Protein AF-A0A4V2B9J1-F1 (afdb_monomer)

Mean predicted aligned error: 15.21 Å

Sequence (135 aa):
MPDNYFEIKTKDDKYARKGIWIVVLLLIALIVVTVRFARSASSPISIFIGLPSSSEAYDVSKKFITPDIKGVNIKFADAYQFGKRTDSVYIIRSFIQNVYDNRPGKLYFKVVLKYKGGQPTQKDNWEVLDVRFNN

Foldseek 3Di:
DPPVPVVVVVVVVVVVVVVVVVVVVVVVVVVVVVVVVVVVPPDPPPVDPDQDDLVLVVLLVCVVCVVVDPAPAKDWDPDWDWDDDPQQKIKIWTWIDGPPPPDRDTWIKIWIKHAQDDDSNDNVRIDTPDIDIDD

Secondary structure (DSSP, 8-state):
---SHHHHHHHHHHHHHHHHHHHHHHHHHHHHHHHHHHHH-SS---S---SPPHHHHHHHHHHHHGGGS--SSEEE-S--EEEEETTTEEEEEEEEEESS--S--EEEEEEEEEE-SS-TT-GGGEEEEEEEEE-

Solvent-accessible surface area (backbone atoms only — not comparable to full-atom values): 8079 Å² total; per-residue (Å²): 141,86,78,67,71,66,58,54,62,61,49,51,59,53,55,52,55,52,52,54,53,51,53,53,51,52,53,51,51,51,49,52,50,53,51,51,50,55,68,71,41,85,51,82,83,59,88,73,68,67,83,71,50,73,64,43,53,50,58,43,48,49,72,64,48,56,82,75,49,96,60,99,51,71,43,73,56,93,65,67,50,79,46,75,53,87,83,55,28,39,38,42,36,41,39,33,35,51,75,80,52,98,54,95,56,59,43,31,38,38,40,32,36,34,57,75,60,73,60,62,83,45,66,84,32,45,43,82,78,46,78,48,78,48,123

Radius of gyration: 30.26 Å; Cα contacts (8 Å, |Δi|>4): 151; chains: 1; bounding box: 62×28×93 Å

pLDDT: mean 78.48, std 14.79, range [50.31, 94.6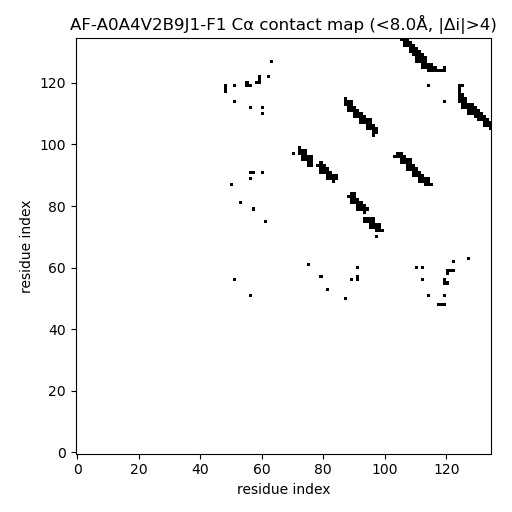9]

Structure (mmCIF, N/CA/C/O backbone):
data_AF-A0A4V2B9J1-F1
#
_entry.id   AF-A0A4V2B9J1-F1
#
loop_
_atom_site.group_PDB
_atom_site.id
_atom_site.type_symbol
_atom_site.label_atom_id
_atom_site.label_alt_id
_atom_site.label_comp_id
_atom_site.label_asym_id
_atom_site.label_entity_id
_atom_site.label_seq_id
_atom_site.pdbx_PDB_ins_code
_atom_site.Cartn_x
_atom_site.Cartn_y
_atom_site.Cartn_z
_atom_site.occupancy
_atom_site.B_iso_or_equiv
_atom_site.auth_seq_id
_atom_site.auth_comp_id
_atom_site.auth_asym_id
_atom_site.auth_atom_id
_atom_site.pdbx_PDB_model_num
ATOM 1 N N . MET A 1 1 ? 41.275 1.101 -73.487 1.00 52.69 1 MET A N 1
ATOM 2 C CA . MET A 1 1 ? 40.040 1.027 -72.679 1.00 52.69 1 MET A CA 1
ATOM 3 C C . MET A 1 1 ? 40.262 1.745 -71.352 1.00 52.69 1 MET A C 1
ATOM 5 O O . MET A 1 1 ? 40.976 1.193 -70.521 1.00 52.69 1 MET A O 1
ATOM 9 N N . PRO A 1 2 ? 39.722 2.964 -71.169 1.00 51.53 2 PRO A N 1
ATOM 10 C CA . PRO A 1 2 ? 39.513 3.489 -69.821 1.00 51.53 2 PRO A CA 1
ATOM 11 C C . PRO A 1 2 ? 38.238 4.359 -69.702 1.00 51.53 2 PRO A C 1
ATOM 13 O O . PRO A 1 2 ? 38.346 5.552 -69.460 1.00 51.53 2 PRO A O 1
ATOM 16 N N . ASP A 1 3 ? 37.037 3.781 -69.819 1.00 55.50 3 ASP A N 1
ATOM 17 C CA . ASP A 1 3 ? 35.780 4.541 -69.616 1.00 55.50 3 ASP A CA 1
ATOM 18 C C . ASP A 1 3 ? 35.070 4.211 -68.288 1.00 55.50 3 ASP A C 1
ATOM 20 O O . ASP A 1 3 ? 34.177 4.927 -67.845 1.00 55.50 3 ASP A O 1
ATOM 24 N N . ASN A 1 4 ? 35.522 3.177 -67.569 1.00 57.75 4 ASN A N 1
ATOM 25 C CA . ASN A 1 4 ? 34.849 2.699 -66.352 1.00 57.75 4 ASN A CA 1
ATOM 26 C C . ASN A 1 4 ? 35.320 3.365 -65.046 1.00 57.75 4 ASN A C 1
ATOM 28 O O . ASN A 1 4 ? 34.758 3.097 -63.987 1.00 57.75 4 ASN A O 1
ATOM 32 N N . TYR A 1 5 ? 36.340 4.229 -65.073 1.00 53.91 5 TYR A N 1
ATOM 33 C CA . TYR A 1 5 ? 36.918 4.778 -63.835 1.00 53.91 5 TYR A CA 1
ATOM 34 C C . TYR A 1 5 ? 36.096 5.937 -63.238 1.00 53.91 5 TYR A C 1
ATOM 36 O O . TYR A 1 5 ? 36.059 6.120 -62.020 1.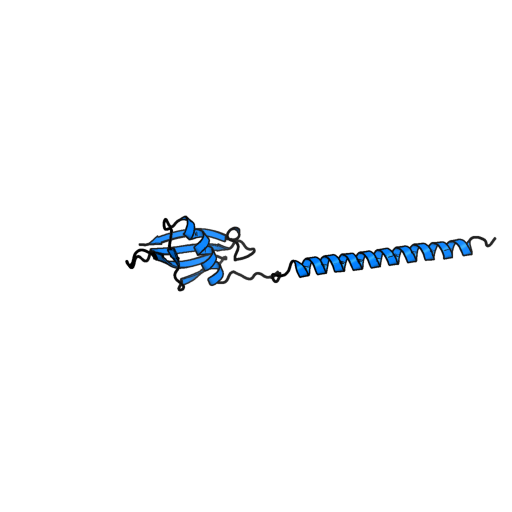00 53.91 5 TYR A O 1
ATOM 44 N N . PHE A 1 6 ? 35.387 6.701 -64.075 1.00 53.62 6 PHE A N 1
ATOM 45 C CA . PHE A 1 6 ? 34.575 7.844 -63.633 1.00 53.62 6 PHE A CA 1
ATOM 46 C C . PHE A 1 6 ? 33.168 7.444 -63.154 1.00 53.62 6 PHE A C 1
ATOM 48 O O . PHE A 1 6 ? 32.591 8.110 -62.290 1.00 53.62 6 PHE A O 1
ATOM 55 N N . GLU A 1 7 ? 32.627 6.327 -63.648 1.00 55.47 7 GLU A N 1
ATOM 56 C CA . GLU A 1 7 ? 31.324 5.817 -63.204 1.00 55.47 7 GLU A CA 1
ATOM 57 C C . GLU A 1 7 ? 31.354 5.212 -61.796 1.00 55.47 7 GLU A C 1
ATOM 59 O O . GLU A 1 7 ? 30.372 5.315 -61.061 1.00 55.47 7 GLU A O 1
ATOM 64 N N . ILE A 1 8 ? 32.462 4.581 -61.402 1.00 55.00 8 ILE A N 1
ATOM 65 C CA . ILE A 1 8 ? 32.566 3.921 -60.093 1.00 55.00 8 ILE A CA 1
ATOM 66 C C . ILE A 1 8 ? 32.627 4.976 -58.978 1.00 55.00 8 ILE A C 1
ATOM 68 O O . ILE A 1 8 ? 31.832 4.930 -58.040 1.00 55.00 8 ILE A O 1
ATOM 72 N N . LYS A 1 9 ? 33.456 6.018 -59.144 1.00 54.59 9 LYS A N 1
ATOM 73 C CA . LYS A 1 9 ? 33.567 7.124 -58.174 1.00 54.59 9 LYS A CA 1
ATOM 74 C C . LYS A 1 9 ? 32.252 7.873 -57.938 1.00 54.59 9 LYS A C 1
ATOM 76 O O . LYS A 1 9 ? 31.959 8.280 -56.820 1.00 54.59 9 LYS A O 1
ATOM 81 N N . THR A 1 10 ? 31.448 8.067 -58.982 1.00 54.75 10 THR A N 1
ATOM 82 C CA . THR A 1 10 ? 30.178 8.805 -58.872 1.00 54.75 10 THR A CA 1
ATOM 83 C C . THR A 1 10 ? 29.049 7.976 -58.256 1.00 54.75 10 THR A C 1
ATOM 85 O O . THR A 1 10 ? 28.104 8.546 -57.699 1.00 54.75 10 THR A O 1
ATOM 88 N N . LYS A 1 11 ? 29.130 6.640 -58.324 1.00 52.78 11 LYS A N 1
ATOM 89 C CA . LYS A 1 11 ? 28.200 5.733 -57.638 1.00 52.78 11 LYS A CA 1
ATOM 90 C C . LYS A 1 11 ? 28.482 5.704 -56.131 1.00 52.78 11 LYS A C 1
ATOM 92 O O . LYS A 1 11 ? 27.535 5.870 -55.361 1.00 52.78 11 LYS A O 1
ATOM 97 N N . ASP A 1 12 ? 29.744 5.632 -55.713 1.00 55.62 12 ASP A N 1
ATOM 98 C CA . ASP A 1 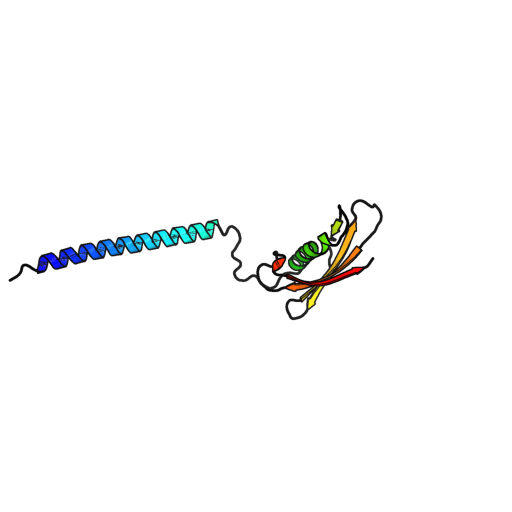12 ? 30.133 5.601 -54.291 1.00 55.62 12 ASP A CA 1
ATOM 99 C C . ASP A 1 12 ? 29.666 6.844 -53.510 1.00 55.62 12 ASP A C 1
ATOM 101 O O . ASP A 1 12 ? 29.073 6.729 -52.434 1.00 55.62 12 ASP A O 1
ATOM 105 N N . ASP A 1 13 ? 29.790 8.033 -54.103 1.00 58.00 13 ASP A N 1
ATOM 106 C CA . ASP A 1 13 ? 29.339 9.298 -53.504 1.00 58.00 13 ASP A CA 1
ATOM 107 C C . ASP A 1 13 ? 27.821 9.375 -53.263 1.00 58.00 13 ASP A C 1
ATOM 109 O O . ASP A 1 13 ? 27.354 10.087 -52.363 1.00 58.00 13 ASP A O 1
ATOM 113 N N . LYS A 1 14 ? 27.023 8.673 -54.079 1.00 57.78 14 LYS A N 1
ATOM 114 C CA . LYS A 1 14 ? 25.557 8.632 -53.949 1.00 57.78 14 LYS A CA 1
ATOM 115 C C . LYS A 1 14 ? 25.121 7.671 -52.847 1.00 57.78 14 LYS A C 1
ATOM 117 O O . LYS A 1 14 ? 24.179 7.988 -52.117 1.00 57.78 14 LYS A O 1
ATOM 122 N N . TYR A 1 15 ? 25.789 6.528 -52.704 1.00 61.44 15 TYR A N 1
ATOM 123 C CA . TYR A 1 15 ? 25.505 5.581 -51.622 1.00 61.44 15 TYR A CA 1
ATOM 124 C C . TYR A 1 15 ? 25.974 6.117 -50.265 1.00 61.44 15 TYR A C 1
ATOM 126 O O . TYR A 1 15 ? 25.215 6.045 -49.298 1.00 61.44 15 TYR A O 1
ATOM 134 N N . ALA A 1 16 ? 27.141 6.768 -50.209 1.00 66.25 16 ALA A N 1
ATOM 135 C CA . ALA A 1 16 ? 27.637 7.420 -48.997 1.00 66.25 16 ALA A CA 1
ATOM 136 C C . ALA A 1 16 ? 26.679 8.516 -48.493 1.00 66.25 16 ALA A C 1
ATOM 138 O O . ALA A 1 16 ? 26.315 8.538 -47.316 1.00 66.25 16 ALA A O 1
ATOM 139 N N . ARG A 1 17 ? 26.170 9.375 -49.390 1.00 69.00 17 ARG A N 1
ATOM 140 C CA . ARG A 1 17 ? 25.184 10.415 -49.035 1.00 69.00 17 ARG A CA 1
ATOM 141 C C . ARG A 1 17 ? 23.850 9.853 -48.540 1.00 69.00 17 ARG A C 1
ATOM 143 O O . ARG A 1 17 ? 23.258 10.426 -47.627 1.00 69.00 17 ARG A O 1
ATOM 150 N N . LYS A 1 18 ? 23.383 8.732 -49.101 1.00 72.69 18 LYS A N 1
ATOM 151 C CA . LYS A 1 18 ? 22.172 8.046 -48.616 1.00 72.69 18 LYS A CA 1
ATOM 152 C C . LYS A 1 18 ? 22.377 7.428 -47.230 1.00 72.69 18 LYS A C 1
ATOM 154 O O . LYS A 1 18 ? 21.481 7.527 -46.397 1.00 72.69 18 LYS A O 1
ATOM 159 N N . GLY A 1 19 ? 23.551 6.854 -46.964 1.00 78.06 19 GLY A N 1
ATOM 160 C CA . GLY A 1 19 ? 23.903 6.314 -45.648 1.00 78.06 19 GLY A CA 1
ATOM 161 C C . GLY A 1 19 ? 23.887 7.381 -44.551 1.00 78.06 19 GLY A C 1
ATOM 162 O O . GLY A 1 19 ? 23.277 7.175 -43.505 1.00 78.06 19 GLY A O 1
ATOM 163 N N . ILE A 1 20 ? 24.460 8.558 -44.825 1.00 85.69 20 ILE A N 1
ATOM 164 C CA . ILE A 1 20 ? 24.453 9.697 -43.890 1.00 85.69 20 ILE A CA 1
ATOM 165 C C . ILE A 1 20 ? 23.016 10.110 -43.539 1.00 85.69 20 ILE A C 1
ATOM 167 O O . ILE A 1 20 ? 22.700 10.309 -42.368 1.00 85.69 20 ILE A O 1
ATOM 171 N N . TRP A 1 21 ? 22.123 10.172 -44.530 1.00 86.25 21 TRP A N 1
ATOM 172 C CA . TRP A 1 21 ? 20.715 10.515 -44.306 1.00 86.25 21 TRP A CA 1
ATOM 173 C C . TRP A 1 21 ? 19.978 9.509 -43.414 1.00 86.25 21 TRP A C 1
ATOM 175 O O . TRP A 1 21 ? 19.183 9.908 -42.565 1.00 86.25 21 TRP A O 1
ATOM 185 N N . ILE A 1 22 ? 20.265 8.214 -43.566 1.00 88.81 22 ILE A N 1
ATOM 186 C CA . ILE A 1 22 ? 19.679 7.157 -42.730 1.00 88.81 22 ILE A CA 1
ATOM 187 C C . ILE A 1 22 ? 20.164 7.280 -41.282 1.00 88.81 22 ILE A C 1
ATOM 189 O O . ILE A 1 22 ? 19.357 7.186 -40.357 1.00 88.81 22 ILE A O 1
ATOM 193 N N . VAL A 1 23 ? 21.458 7.539 -41.075 1.00 89.50 23 VAL A N 1
ATOM 194 C CA . VAL A 1 23 ? 22.036 7.715 -39.732 1.00 89.50 23 VAL A CA 1
ATOM 195 C C . VAL A 1 23 ? 21.421 8.924 -39.028 1.00 89.50 23 VAL A C 1
ATOM 197 O O . VAL A 1 23 ? 21.024 8.817 -37.869 1.00 89.50 23 VAL A O 1
ATOM 200 N N . VAL A 1 24 ? 21.274 10.050 -39.731 1.00 93.56 24 VAL A N 1
ATOM 201 C CA . VAL A 1 24 ? 20.632 11.259 -39.188 1.00 93.56 24 VAL A CA 1
ATOM 202 C C . VAL A 1 24 ? 19.180 10.985 -38.797 1.00 93.56 24 VAL A C 1
ATOM 204 O O . VAL A 1 24 ? 18.755 11.371 -37.709 1.00 93.56 24 VAL A O 1
ATOM 207 N N . LEU A 1 25 ? 18.425 10.273 -39.636 1.00 93.69 25 LEU A N 1
ATOM 208 C CA . LEU A 1 25 ? 17.032 9.925 -39.352 1.00 93.69 25 LEU A CA 1
ATOM 209 C C . LEU A 1 25 ? 16.909 9.039 -38.104 1.00 93.69 25 LEU A C 1
ATOM 211 O O . LEU A 1 25 ? 16.033 9.266 -37.271 1.00 93.69 25 LEU A O 1
ATOM 215 N N . LEU A 1 26 ? 17.817 8.077 -37.936 1.00 94.50 26 LEU A N 1
ATOM 216 C CA . LEU A 1 26 ? 17.856 7.193 -36.769 1.00 94.50 26 LEU A CA 1
ATOM 217 C C . LEU A 1 26 ? 18.173 7.977 -35.485 1.00 94.50 26 LEU A C 1
ATOM 219 O O . LEU A 1 26 ? 17.530 7.772 -34.455 1.00 94.50 26 LEU A O 1
ATOM 223 N N . LEU A 1 27 ? 19.094 8.938 -35.565 1.00 94.56 27 LEU A N 1
ATOM 224 C CA . LEU A 1 27 ? 19.444 9.836 -34.462 1.00 94.56 27 LEU A CA 1
ATOM 225 C C . LEU A 1 27 ? 18.247 10.700 -34.040 1.00 94.56 27 LEU A C 1
ATOM 227 O O . LEU A 1 27 ? 17.938 10.799 -32.853 1.00 94.56 27 LEU A O 1
ATOM 231 N N . ILE A 1 28 ? 17.515 11.257 -35.009 1.00 94.69 28 ILE A N 1
ATOM 232 C CA . ILE A 1 28 ? 16.285 12.020 -34.758 1.00 94.69 28 ILE A CA 1
ATOM 233 C C . ILE A 1 28 ? 15.214 11.127 -34.124 1.00 94.69 28 ILE A C 1
ATOM 235 O O . ILE A 1 28 ? 14.595 11.528 -33.140 1.00 94.69 28 ILE A O 1
ATOM 239 N N . ALA A 1 29 ? 15.013 9.908 -34.631 1.00 93.38 29 ALA A N 1
ATOM 240 C CA . ALA A 1 29 ? 14.049 8.968 -34.066 1.00 93.38 29 ALA A CA 1
ATOM 241 C C . ALA A 1 29 ? 14.376 8.634 -32.601 1.00 93.38 29 ALA A C 1
ATOM 243 O O . ALA A 1 29 ? 13.484 8.635 -31.752 1.00 93.38 29 ALA A O 1
ATOM 244 N N . LEU A 1 30 ? 15.655 8.432 -32.278 1.00 92.19 30 LEU A N 1
ATOM 245 C CA . LEU A 1 30 ? 16.111 8.167 -30.914 1.00 92.19 30 LEU A CA 1
ATOM 246 C C . LEU A 1 30 ? 15.880 9.376 -29.990 1.00 92.19 30 LEU A C 1
ATOM 248 O O . LEU A 1 30 ? 15.414 9.206 -28.861 1.00 92.19 30 LEU A O 1
ATOM 252 N N . ILE A 1 31 ? 16.105 10.600 -30.477 1.00 91.81 31 ILE A N 1
ATOM 253 C CA . ILE A 1 31 ? 15.780 11.834 -29.741 1.00 91.81 31 ILE A CA 1
ATOM 254 C C . ILE A 1 31 ? 14.269 11.935 -29.495 1.00 91.81 31 ILE A C 1
ATOM 256 O O . ILE A 1 31 ? 13.841 12.216 -28.379 1.00 91.81 31 ILE A O 1
ATOM 260 N N . VAL A 1 32 ? 13.433 11.661 -30.498 1.00 90.50 32 VAL A N 1
ATOM 261 C CA . VAL A 1 32 ? 11.968 11.708 -30.348 1.00 90.50 32 VAL A CA 1
ATOM 262 C C . VAL A 1 32 ? 11.486 10.684 -29.321 1.00 90.50 32 VAL A C 1
ATOM 264 O O . VAL A 1 32 ? 10.671 11.022 -28.462 1.00 90.50 32 VAL A O 1
ATOM 267 N N . VAL A 1 33 ? 12.011 9.457 -29.366 1.00 87.44 33 VAL A N 1
ATOM 268 C CA . VAL A 1 33 ? 11.689 8.405 -28.395 1.00 87.44 33 VAL A CA 1
ATOM 269 C C . VAL A 1 33 ? 12.117 8.837 -26.996 1.00 87.44 33 VAL A C 1
ATOM 271 O O . VAL A 1 33 ? 11.286 8.872 -26.094 1.00 87.44 33 VAL A O 1
ATOM 274 N N . THR A 1 34 ? 13.370 9.250 -26.805 1.00 84.62 34 THR A N 1
ATOM 275 C CA . THR A 1 34 ? 13.872 9.667 -25.484 1.00 84.62 34 THR A CA 1
ATOM 276 C C . THR A 1 34 ? 13.117 10.873 -24.924 1.00 84.62 34 THR A C 1
ATOM 278 O O . THR A 1 34 ? 12.738 10.850 -23.757 1.00 84.62 34 THR A O 1
ATOM 281 N N . VAL A 1 35 ? 12.792 11.881 -25.739 1.00 85.00 35 VAL A N 1
ATOM 282 C CA . VAL A 1 35 ? 11.974 13.035 -25.324 1.00 85.00 35 VAL A CA 1
ATOM 283 C C . VAL A 1 35 ? 10.543 12.619 -24.984 1.00 85.00 35 VAL A C 1
ATOM 285 O O . VAL A 1 35 ? 9.986 13.102 -23.996 1.00 85.00 35 VAL A O 1
ATOM 288 N N . ARG A 1 36 ? 9.922 11.725 -25.764 1.00 79.88 36 ARG A N 1
ATOM 289 C CA . ARG A 1 36 ? 8.574 11.215 -25.473 1.00 79.88 36 ARG A CA 1
ATOM 290 C C . ARG A 1 36 ? 8.558 10.430 -24.166 1.00 79.88 36 ARG A C 1
ATOM 292 O O . ARG A 1 36 ? 7.692 10.687 -23.337 1.00 79.88 36 ARG A O 1
ATOM 299 N N . PHE A 1 37 ? 9.530 9.545 -23.962 1.00 71.62 37 PHE A N 1
ATOM 300 C CA . PHE A 1 37 ? 9.691 8.802 -22.716 1.00 71.62 37 PHE A CA 1
ATOM 301 C C . PHE A 1 37 ? 9.972 9.733 -21.534 1.00 71.62 37 PHE A C 1
ATOM 303 O O . PHE A 1 37 ? 9.317 9.593 -20.511 1.00 71.62 37 PHE A O 1
ATOM 310 N N . ALA A 1 38 ? 10.846 10.732 -21.677 1.00 73.75 38 ALA A N 1
ATOM 311 C CA . ALA A 1 38 ? 11.142 11.699 -20.618 1.00 73.75 38 ALA A CA 1
ATOM 312 C C . ALA A 1 38 ? 9.918 12.548 -20.232 1.00 73.75 38 ALA A C 1
ATOM 314 O O . ALA A 1 38 ? 9.660 12.756 -19.051 1.00 73.75 38 ALA A O 1
ATOM 315 N N . ARG A 1 39 ? 9.121 13.001 -21.211 1.00 69.75 39 ARG A N 1
ATOM 316 C CA . ARG A 1 39 ? 7.875 13.748 -20.954 1.00 69.75 39 ARG A CA 1
ATOM 317 C C . ARG A 1 39 ? 6.773 12.874 -20.355 1.00 69.75 39 ARG A C 1
ATOM 319 O O . ARG A 1 39 ? 5.979 13.369 -19.564 1.00 69.75 39 ARG A O 1
ATOM 326 N N . SER A 1 40 ? 6.716 11.595 -20.721 1.00 60.78 40 SER A N 1
ATOM 327 C CA . SER A 1 40 ? 5.811 10.615 -20.106 1.00 60.78 40 SER A CA 1
ATOM 328 C C . SER A 1 40 ? 6.306 10.108 -18.743 1.00 60.78 40 SER A C 1
ATOM 330 O O . SER A 1 40 ? 5.513 9.568 -17.980 1.00 60.78 40 SER A O 1
ATOM 332 N N . ALA A 1 41 ? 7.582 10.318 -18.409 1.00 52.03 41 ALA A N 1
ATOM 333 C CA . ALA A 1 41 ? 8.211 9.947 -17.144 1.00 52.03 41 ALA A CA 1
ATOM 334 C C . ALA A 1 41 ? 8.155 11.072 -16.092 1.00 52.03 41 ALA A C 1
ATOM 336 O O . ALA A 1 41 ? 9.070 11.223 -15.286 1.00 52.03 41 ALA A O 1
ATOM 337 N N . SER A 1 42 ? 7.050 11.826 -16.017 1.00 50.31 42 SER A N 1
ATOM 338 C CA . SER A 1 42 ? 6.748 12.664 -14.841 1.00 50.31 42 SER A CA 1
ATOM 339 C C . SER A 1 42 ? 6.489 11.837 -13.568 1.00 50.31 42 SER A C 1
ATOM 341 O O . SER A 1 42 ? 6.150 12.378 -12.520 1.00 50.31 42 SER A O 1
ATOM 343 N N . SER A 1 43 ? 6.640 10.516 -13.639 1.00 54.47 43 SER A N 1
ATOM 344 C CA . SER A 1 43 ? 6.858 9.639 -12.498 1.00 54.47 43 SER A CA 1
ATOM 345 C C . SER A 1 43 ? 8.203 8.943 -12.700 1.00 54.47 43 SER A C 1
ATOM 347 O O . SER A 1 43 ? 8.432 8.415 -13.793 1.00 54.47 43 SER A O 1
ATOM 349 N N . PRO A 1 44 ? 9.098 8.941 -11.696 1.00 50.75 44 PRO A N 1
ATOM 350 C CA . PRO A 1 44 ? 10.354 8.219 -11.803 1.00 50.75 44 PRO A CA 1
ATOM 351 C C . PRO A 1 44 ? 10.022 6.771 -12.148 1.00 50.75 44 PRO A C 1
ATOM 353 O O . PRO A 1 44 ? 9.239 6.127 -11.449 1.00 50.75 44 PRO A O 1
ATOM 356 N N . ILE A 1 45 ? 10.580 6.275 -13.251 1.00 51.81 45 ILE A N 1
ATOM 357 C CA . ILE A 1 45 ? 10.531 4.856 -13.586 1.00 51.81 45 ILE A CA 1
ATOM 358 C C . ILE A 1 45 ? 11.411 4.173 -12.537 1.00 51.81 45 ILE A C 1
ATOM 360 O O . ILE A 1 45 ? 12.613 3.997 -12.717 1.00 51.81 45 ILE A O 1
ATOM 364 N N . SER A 1 46 ? 10.825 3.865 -11.384 1.00 52.47 46 SER A N 1
ATOM 365 C CA . SER A 1 46 ? 11.421 3.051 -10.338 1.00 52.47 46 SER A CA 1
ATOM 366 C C . SER A 1 46 ? 11.461 1.615 -10.847 1.00 52.47 46 SER A C 1
ATOM 368 O O . SER A 1 46 ? 10.636 0.781 -10.508 1.00 52.47 46 SER A O 1
ATOM 370 N N . ILE A 1 47 ? 12.433 1.318 -11.710 1.00 52.41 47 ILE A N 1
ATOM 371 C CA . ILE A 1 47 ? 12.676 -0.028 -12.260 1.00 52.41 47 ILE A CA 1
ATOM 372 C C . ILE A 1 47 ? 13.038 -1.038 -11.151 1.00 52.41 47 ILE A C 1
ATOM 374 O O . ILE A 1 47 ? 12.969 -2.244 -11.354 1.00 52.41 47 ILE A O 1
ATOM 378 N N . PHE A 1 48 ? 13.363 -0.535 -9.958 1.00 51.47 48 PHE A N 1
ATOM 379 C CA . PHE A 1 48 ? 13.441 -1.281 -8.710 1.00 51.47 48 PHE A CA 1
ATOM 380 C C . PHE A 1 48 ? 12.373 -0.766 -7.750 1.00 51.47 48 PHE A C 1
ATOM 382 O O . PHE A 1 48 ? 12.650 0.047 -6.867 1.00 51.47 48 PHE A O 1
ATOM 389 N N . ILE A 1 49 ? 11.133 -1.225 -7.919 1.00 60.94 49 ILE A N 1
ATOM 390 C CA . ILE A 1 49 ? 10.158 -1.081 -6.844 1.00 60.94 49 ILE A CA 1
ATOM 391 C C . ILE A 1 49 ? 10.508 -2.154 -5.817 1.00 60.94 49 ILE A C 1
ATOM 393 O O . ILE A 1 49 ? 10.246 -3.337 -6.024 1.00 60.94 49 ILE A O 1
ATOM 397 N N . GLY A 1 50 ? 11.222 -1.751 -4.765 1.00 69.12 50 GLY A N 1
ATOM 398 C CA . GLY A 1 50 ? 11.533 -2.626 -3.640 1.00 69.12 50 GLY A CA 1
ATOM 399 C C . GLY A 1 50 ? 10.265 -3.189 -2.988 1.00 69.12 50 GLY A C 1
ATOM 400 O O . GLY A 1 50 ? 9.140 -2.857 -3.363 1.00 69.12 50 GLY A O 1
ATOM 401 N N . LEU A 1 51 ? 10.440 -4.054 -1.987 1.00 81.62 51 LEU A N 1
ATOM 402 C CA . LEU A 1 51 ? 9.298 -4.576 -1.235 1.00 81.62 51 LEU A CA 1
ATOM 403 C C . LEU A 1 51 ? 8.455 -3.417 -0.668 1.00 81.62 51 LEU A C 1
ATOM 405 O O . LEU A 1 51 ? 9.043 -2.473 -0.134 1.00 81.62 51 LEU A O 1
ATOM 409 N N . PRO A 1 52 ? 7.112 -3.508 -0.724 1.00 86.31 52 PRO A N 1
ATOM 410 C CA . PRO A 1 52 ? 6.228 -2.490 -0.179 1.00 86.31 52 PRO A CA 1
ATOM 411 C C . PRO A 1 52 ? 6.581 -2.104 1.255 1.00 86.31 52 PRO A C 1
ATOM 413 O O . PRO A 1 52 ? 6.834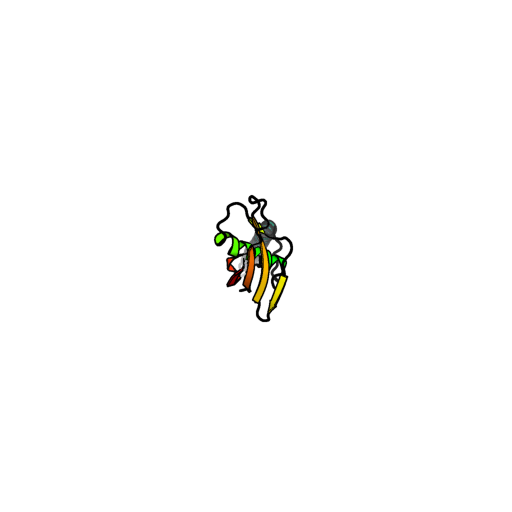 -2.972 2.107 1.00 86.31 52 PRO A O 1
ATOM 416 N N . SER A 1 53 ? 6.539 -0.802 1.512 1.00 88.19 53 SER A N 1
ATOM 417 C CA . SER A 1 53 ? 6.602 -0.210 2.843 1.00 88.19 53 SER A CA 1
ATOM 418 C C . SER A 1 53 ? 5.331 -0.497 3.649 1.00 88.19 53 SER A C 1
ATOM 420 O O . SER A 1 53 ? 4.291 -0.906 3.121 1.00 88.19 53 SER A O 1
ATOM 422 N N . SER A 1 54 ? 5.401 -0.281 4.964 1.00 87.94 54 SER A N 1
ATOM 423 C CA . SER A 1 54 ? 4.257 -0.498 5.852 1.00 87.94 54 SER A CA 1
ATOM 424 C C . SER A 1 54 ? 3.092 0.448 5.557 1.00 87.94 54 SER A C 1
ATOM 426 O O . SER A 1 54 ? 1.938 0.035 5.667 1.00 87.94 54 SER A O 1
ATOM 428 N N . SER A 1 55 ? 3.383 1.687 5.148 1.00 89.44 55 SER A N 1
ATOM 429 C CA . SER A 1 55 ? 2.381 2.688 4.776 1.00 89.44 55 SER A CA 1
ATOM 430 C C . SER A 1 55 ? 1.672 2.320 3.481 1.00 89.44 55 SER A C 1
ATOM 432 O O . SER A 1 55 ? 0.450 2.381 3.430 1.00 89.44 55 SER A O 1
ATOM 434 N N . GLU A 1 56 ? 2.403 1.854 2.466 1.00 90.50 56 GLU A N 1
ATOM 435 C CA . GLU A 1 56 ? 1.802 1.399 1.207 1.00 90.50 56 GLU A CA 1
ATOM 436 C C . GLU A 1 56 ? 0.878 0.201 1.429 1.00 90.50 56 GLU A C 1
ATOM 438 O O . GLU A 1 56 ? -0.252 0.188 0.939 1.00 90.50 56 GLU A O 1
ATOM 443 N N . ALA A 1 57 ? 1.319 -0.777 2.226 1.00 90.38 57 ALA A N 1
ATOM 444 C CA . ALA A 1 57 ? 0.480 -1.906 2.607 1.00 90.38 57 ALA A CA 1
ATOM 445 C C . ALA A 1 57 ? -0.774 -1.432 3.369 1.00 90.38 57 ALA A C 1
ATOM 447 O O . ALA A 1 57 ? -1.881 -1.915 3.110 1.00 90.38 57 ALA A O 1
ATOM 448 N N . TYR A 1 58 ? -0.623 -0.461 4.279 1.00 92.19 58 TYR A N 1
ATOM 449 C CA . TYR A 1 58 ? -1.740 0.115 5.022 1.00 92.19 58 TYR A CA 1
ATOM 450 C C . TYR A 1 58 ? -2.742 0.821 4.106 1.00 92.19 58 TYR A C 1
ATOM 452 O O . TYR A 1 58 ? -3.941 0.549 4.182 1.00 92.19 58 TYR A O 1
ATOM 460 N N . ASP A 1 59 ? -2.279 1.661 3.190 1.00 92.19 59 ASP A N 1
ATOM 461 C CA . ASP A 1 59 ? -3.146 2.393 2.269 1.00 92.19 59 ASP A CA 1
ATOM 462 C C . ASP A 1 59 ? -3.887 1.467 1.309 1.00 92.19 59 ASP A C 1
ATOM 464 O O . ASP A 1 59 ? -5.069 1.678 1.027 1.00 92.19 59 ASP A O 1
ATOM 468 N N . VAL A 1 60 ? -3.240 0.394 0.855 1.00 92.12 60 VAL A N 1
ATOM 469 C CA . VAL A 1 60 ? -3.911 -0.641 0.066 1.00 92.12 60 VAL A CA 1
ATOM 470 C C . VAL A 1 60 ? -4.942 -1.392 0.901 1.00 92.12 60 VAL A C 1
ATOM 472 O O . VAL A 1 60 ? -6.042 -1.637 0.406 1.00 92.12 60 VAL A O 1
ATOM 475 N N . SER A 1 61 ? -4.653 -1.706 2.168 1.00 90.81 61 SER A N 1
ATOM 476 C CA . SER A 1 61 ? -5.626 -2.381 3.035 1.00 90.81 61 SER A CA 1
ATOM 477 C C . SER A 1 61 ? -6.919 -1.580 3.179 1.00 90.81 61 SER A C 1
ATOM 479 O O . SER A 1 61 ? -7.995 -2.152 3.026 1.00 90.81 61 SER A O 1
ATOM 481 N N . LYS A 1 62 ? -6.845 -0.248 3.323 1.00 91.06 62 LYS A N 1
ATOM 482 C CA . LYS A 1 62 ? -8.032 0.624 3.359 1.00 91.06 62 LYS A CA 1
ATOM 483 C C . LYS A 1 62 ? -8.913 0.416 2.122 1.00 91.06 62 LYS A C 1
ATOM 485 O O . LYS A 1 62 ? -10.118 0.245 2.255 1.00 91.06 62 LYS A O 1
ATOM 490 N N . LYS A 1 63 ? -8.320 0.317 0.923 1.00 89.81 63 LYS A N 1
ATOM 491 C CA . LYS A 1 63 ? -9.045 0.084 -0.348 1.00 89.81 63 LYS A CA 1
ATOM 492 C C . LYS A 1 63 ? -9.755 -1.276 -0.424 1.00 89.81 63 LYS A C 1
ATOM 494 O O . LYS A 1 63 ? -10.647 -1.445 -1.262 1.00 89.81 63 LYS A O 1
ATOM 499 N N . PHE A 1 64 ? -9.333 -2.260 0.369 1.00 88.25 64 PHE A N 1
ATOM 500 C CA . PHE A 1 64 ? -9.997 -3.563 0.465 1.00 88.25 64 PHE A CA 1
ATOM 501 C C . PHE A 1 64 ? -11.108 -3.580 1.508 1.00 88.25 64 PHE A C 1
ATOM 503 O O . PHE A 1 64 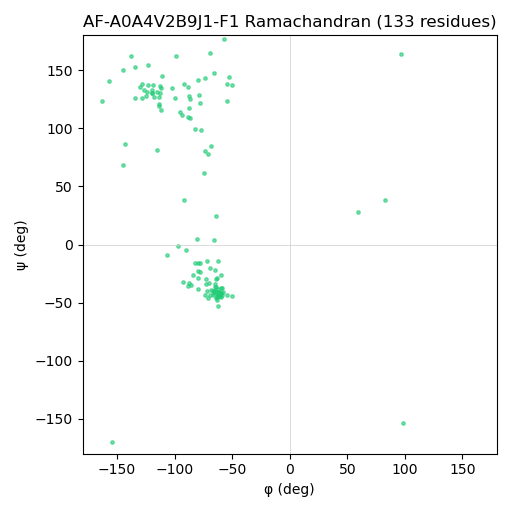? -12.104 -4.248 1.289 1.00 88.25 64 PHE A O 1
ATOM 510 N N . ILE A 1 65 ? -10.958 -2.821 2.591 1.00 86.69 65 ILE A N 1
ATOM 511 C CA . ILE A 1 65 ? -11.904 -2.816 3.710 1.00 86.69 65 ILE A CA 1
ATOM 512 C C . ILE A 1 65 ? -13.068 -1.845 3.456 1.00 86.69 65 ILE A C 1
ATOM 514 O O . ILE A 1 65 ? -14.194 -2.129 3.849 1.00 86.69 65 ILE A O 1
ATOM 518 N N . THR A 1 66 ? -12.833 -0.708 2.786 1.00 84.56 66 THR A N 1
ATOM 519 C CA . THR A 1 66 ? -13.872 0.310 2.530 1.00 84.56 66 THR A CA 1
ATOM 520 C C . THR A 1 66 ? -15.174 -0.254 1.939 1.00 84.56 66 THR A C 1
ATOM 522 O O . THR A 1 66 ? -16.229 0.140 2.430 1.00 84.56 66 THR A O 1
ATOM 525 N N . PRO A 1 67 ? -15.159 -1.168 0.944 1.00 81.19 67 PRO A N 1
ATOM 526 C CA . PRO A 1 67 ? -16.390 -1.758 0.409 1.00 81.19 67 PRO A CA 1
ATOM 527 C C . PRO A 1 67 ? -17.183 -2.600 1.422 1.00 81.19 67 PRO A C 1
ATOM 529 O O . PRO A 1 67 ? -18.405 -2.669 1.320 1.00 81.19 67 PRO A O 1
ATOM 532 N N . ASP A 1 68 ? -16.508 -3.217 2.395 1.00 76.88 68 ASP A N 1
ATOM 533 C CA . ASP A 1 68 ? -17.130 -4.123 3.372 1.00 76.88 68 ASP A CA 1
ATOM 534 C C . ASP A 1 68 ? -17.795 -3.368 4.532 1.00 76.88 68 ASP A C 1
ATOM 536 O O . ASP A 1 68 ? -18.625 -3.920 5.262 1.00 76.88 68 ASP A O 1
ATOM 540 N N . ILE A 1 69 ? -17.466 -2.087 4.711 1.00 74.12 69 ILE A N 1
ATOM 541 C CA . ILE A 1 69 ? -18.015 -1.267 5.785 1.00 74.12 69 ILE A CA 1
ATOM 542 C C . ILE A 1 69 ? -19.237 -0.517 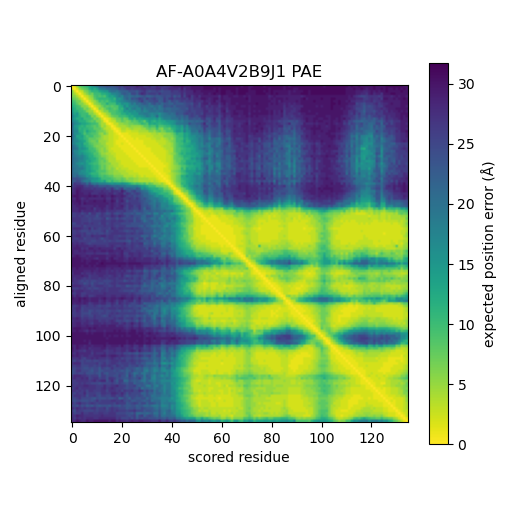5.269 1.00 74.12 69 ILE A C 1
ATOM 544 O O . ILE A 1 69 ? -19.147 0.421 4.479 1.00 74.12 69 ILE A O 1
ATOM 548 N N . LYS A 1 70 ? -20.406 -0.890 5.787 1.00 67.44 70 LYS A N 1
ATOM 549 C CA . LYS A 1 70 ? -21.664 -0.180 5.544 1.00 67.44 70 LYS A CA 1
ATOM 550 C C . LYS A 1 70 ? -21.680 1.138 6.333 1.00 67.44 70 LYS A C 1
ATOM 552 O O . LYS A 1 70 ? -22.258 1.208 7.412 1.00 67.44 70 LYS A O 1
ATOM 557 N N . GLY A 1 71 ? -21.021 2.179 5.826 1.00 62.38 71 GLY A N 1
ATOM 558 C CA . GLY A 1 71 ? -21.001 3.501 6.458 1.00 62.38 71 GLY A CA 1
ATOM 559 C C . GLY A 1 71 ? -20.542 4.604 5.507 1.00 62.38 71 GLY A C 1
ATOM 560 O O . GLY A 1 71 ? -19.446 4.541 4.965 1.00 62.38 71 GLY A O 1
ATOM 561 N N . VAL A 1 72 ? -21.372 5.636 5.328 1.00 59.75 72 VAL A N 1
ATOM 562 C CA . VAL A 1 72 ? -21.119 6.763 4.402 1.00 59.75 72 VAL A CA 1
ATOM 563 C C . VAL A 1 72 ? -20.010 7.704 4.913 1.00 59.75 72 VAL A C 1
ATOM 565 O O . VAL A 1 72 ? -19.472 8.491 4.145 1.00 59.75 72 VAL A O 1
ATOM 568 N N . ASN A 1 73 ? -19.620 7.605 6.192 1.00 70.69 73 ASN A N 1
ATOM 569 C CA . ASN A 1 73 ? -18.586 8.446 6.804 1.00 70.69 73 ASN A CA 1
ATOM 570 C C . ASN A 1 73 ? -17.721 7.673 7.810 1.00 70.69 73 ASN A C 1
ATOM 572 O O . ASN A 1 73 ? -17.980 7.658 9.016 1.00 70.69 73 ASN A O 1
ATOM 576 N N . ILE A 1 74 ? -16.679 7.029 7.289 1.00 78.69 74 ILE A N 1
ATOM 577 C CA . ILE A 1 74 ? -15.708 6.253 8.062 1.00 78.69 74 ILE A CA 1
ATOM 578 C C . ILE A 1 74 ? -14.340 6.937 8.042 1.00 78.69 74 ILE A C 1
ATOM 580 O O . ILE A 1 74 ? -13.855 7.352 6.990 1.00 78.69 74 ILE A O 1
ATOM 584 N N . LYS A 1 75 ? -13.695 7.036 9.206 1.00 85.31 75 LYS A N 1
ATOM 585 C CA . LYS A 1 75 ? -12.316 7.513 9.336 1.00 85.31 75 LYS A CA 1
ATOM 586 C C . LYS A 1 75 ? -11.429 6.369 9.811 1.00 85.31 75 LYS A C 1
ATOM 588 O O . LYS A 1 75 ? -11.631 5.822 10.895 1.00 85.31 75 LYS A O 1
ATOM 593 N N . PHE A 1 76 ? -10.439 6.015 8.997 1.00 86.62 76 PHE A N 1
ATOM 594 C CA . PHE A 1 76 ? -9.376 5.097 9.400 1.00 86.62 76 PHE A CA 1
ATOM 595 C C . PHE A 1 76 ? -8.425 5.805 10.368 1.00 86.62 76 PHE A C 1
ATOM 597 O O . PHE A 1 76 ? -8.151 6.994 10.208 1.00 86.62 76 PHE A O 1
ATOM 604 N N . ALA A 1 77 ? -7.918 5.087 11.368 1.00 85.69 77 ALA A N 1
ATOM 605 C CA . ALA A 1 77 ? -6.928 5.634 12.285 1.00 85.69 77 ALA A CA 1
ATOM 606 C C . ALA A 1 77 ? -5.593 5.940 11.586 1.00 85.69 77 ALA A C 1
ATOM 608 O O . ALA A 1 77 ? -5.164 5.215 10.688 1.00 85.69 77 ALA A O 1
ATOM 609 N N . ASP A 1 78 ? -4.898 6.976 12.051 1.00 84.50 78 ASP A N 1
ATOM 610 C CA . ASP A 1 78 ? -3.542 7.289 11.579 1.00 84.50 78 ASP A CA 1
ATOM 611 C C . ASP A 1 78 ? -2.514 6.285 12.129 1.00 84.50 78 ASP A C 1
ATOM 613 O O . ASP A 1 78 ? -1.524 5.961 11.476 1.00 84.50 78 ASP A O 1
ATOM 617 N N . ALA A 1 79 ? -2.788 5.730 13.314 1.00 86.50 79 ALA A N 1
ATOM 618 C CA . ALA A 1 79 ? -1.984 4.686 13.933 1.00 86.50 79 ALA A CA 1
ATOM 619 C C . ALA A 1 79 ? -2.437 3.282 13.495 1.00 86.50 79 ALA A C 1
ATOM 621 O O . ALA A 1 79 ? -3.626 2.947 13.505 1.00 86.50 79 ALA A O 1
ATOM 622 N N . TYR A 1 80 ? -1.471 2.429 13.165 1.00 90.25 80 TYR A N 1
ATOM 623 C CA . TYR A 1 80 ? -1.695 1.030 12.817 1.00 90.25 80 TYR A CA 1
ATOM 624 C C . TYR A 1 80 ? -0.545 0.160 13.328 1.00 90.25 80 TYR A C 1
ATOM 626 O O . TYR A 1 80 ? 0.595 0.606 13.448 1.00 90.25 80 TYR A O 1
ATOM 634 N N . GLN A 1 81 ? -0.849 -1.097 13.641 1.00 90.88 81 GLN A N 1
ATOM 635 C CA . GLN A 1 81 ? 0.164 -2.112 13.895 1.00 90.88 81 GLN A CA 1
ATOM 636 C C . GLN A 1 81 ? 0.477 -2.841 12.597 1.00 90.88 81 GLN A C 1
ATOM 638 O O . GLN A 1 81 ? -0.422 -3.212 11.837 1.00 90.88 81 GLN A O 1
ATOM 643 N N . PHE A 1 82 ? 1.763 -3.085 12.390 1.00 91.38 82 PHE A N 1
ATOM 644 C CA . PHE A 1 82 ? 2.292 -3.720 11.202 1.00 91.38 82 PHE A CA 1
ATOM 645 C C . PHE A 1 82 ? 3.109 -4.951 11.578 1.00 91.38 82 PHE A C 1
ATOM 647 O O . PHE A 1 82 ? 3.983 -4.892 12.440 1.00 91.38 82 PHE A O 1
ATOM 654 N N . GLY A 1 83 ? 2.837 -6.066 10.912 1.00 88.94 83 GLY A N 1
ATOM 655 C CA . GLY A 1 83 ? 3.652 -7.268 10.961 1.00 88.94 83 GLY A CA 1
ATOM 656 C C . GLY A 1 83 ? 3.987 -7.718 9.549 1.00 88.94 83 GLY A C 1
ATOM 657 O O . GLY A 1 83 ? 3.127 -7.720 8.675 1.00 88.94 83 GLY A O 1
ATOM 658 N N . LYS A 1 84 ? 5.226 -8.142 9.328 1.00 87.06 84 LYS A N 1
ATOM 659 C CA . LYS A 1 84 ? 5.654 -8.769 8.077 1.00 87.06 84 LYS A CA 1
ATOM 660 C C . LYS A 1 84 ? 6.051 -10.206 8.375 1.00 87.06 84 LYS A C 1
ATOM 662 O O . LYS A 1 84 ? 6.792 -10.447 9.326 1.00 87.06 84 LYS A O 1
ATOM 667 N N . ARG A 1 85 ? 5.551 -11.156 7.591 1.00 82.75 85 ARG A N 1
ATOM 668 C CA . ARG A 1 85 ? 6.071 -12.528 7.578 1.00 82.75 85 ARG A CA 1
ATOM 669 C C . ARG A 1 85 ? 7.033 -12.697 6.402 1.00 82.75 85 ARG A C 1
ATOM 671 O O . ARG A 1 85 ? 7.037 -11.884 5.474 1.00 82.75 85 ARG A O 1
ATOM 678 N N . THR A 1 86 ? 7.859 -13.735 6.455 1.00 67.94 86 THR A N 1
ATOM 679 C CA . THR A 1 86 ? 8.570 -14.239 5.276 1.00 67.94 86 THR A CA 1
ATOM 680 C C . THR A 1 86 ? 7.552 -14.506 4.156 1.00 67.94 86 THR A C 1
ATOM 682 O O . THR A 1 86 ? 6.406 -14.850 4.441 1.00 67.94 86 THR A O 1
ATOM 685 N N . ASP A 1 87 ? 7.941 -14.248 2.903 1.00 69.69 87 ASP A N 1
ATOM 686 C CA . ASP A 1 87 ? 7.127 -14.441 1.682 1.00 69.69 87 ASP A CA 1
ATOM 687 C C . ASP A 1 87 ? 6.131 -13.328 1.298 1.00 69.69 87 ASP A C 1
ATOM 689 O O . ASP A 1 87 ? 5.047 -13.596 0.780 1.00 69.69 87 ASP A O 1
ATOM 693 N N . SER A 1 88 ? 6.500 -12.052 1.482 1.00 84.06 88 SER A N 1
ATOM 694 C CA . SER A 1 88 ? 5.699 -10.904 1.000 1.00 84.06 88 SER A CA 1
ATOM 695 C C . SER A 1 88 ? 4.278 -10.853 1.584 1.00 84.06 88 SER A C 1
ATOM 697 O O . SER A 1 88 ? 3.358 -10.314 0.964 1.00 84.06 88 SER A O 1
ATOM 699 N N . VAL A 1 89 ? 4.105 -11.404 2.791 1.00 89.81 89 VAL A N 1
ATOM 700 C CA . VAL A 1 89 ? 2.850 -11.377 3.547 1.00 89.81 89 VAL A CA 1
ATOM 701 C C . VAL A 1 89 ? 2.897 -10.274 4.601 1.00 89.81 89 VAL A C 1
ATOM 703 O O . VAL A 1 89 ? 3.789 -10.213 5.453 1.00 89.81 89 VAL A O 1
ATOM 706 N N . TYR A 1 90 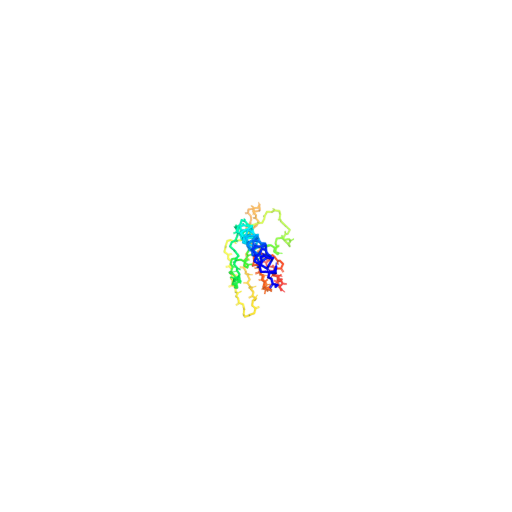? 1.885 -9.423 4.556 1.00 91.75 90 TYR A N 1
ATOM 707 C CA . TYR A 1 90 ? 1.732 -8.210 5.334 1.00 91.75 90 TYR A CA 1
ATOM 708 C C . TYR A 1 90 ? 0.496 -8.330 6.223 1.00 91.75 90 TYR A C 1
ATOM 710 O O . TYR A 1 90 ? -0.595 -8.636 5.755 1.00 91.75 90 TYR A O 1
ATOM 718 N N . ILE A 1 91 ? 0.664 -8.102 7.519 1.00 93.1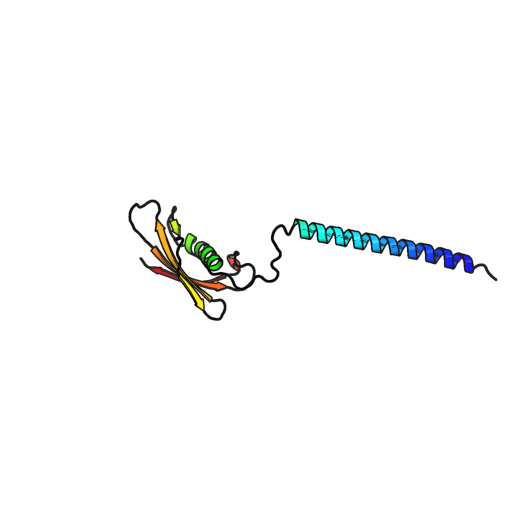2 91 ILE A N 1
ATOM 719 C CA . ILE A 1 91 ? -0.391 -8.162 8.527 1.00 93.12 91 ILE A CA 1
ATOM 720 C C . ILE A 1 91 ? -0.586 -6.755 9.067 1.00 93.12 91 ILE A C 1
ATOM 722 O O . ILE A 1 91 ? 0.329 -6.167 9.639 1.00 93.12 91 ILE A O 1
ATOM 726 N N . ILE A 1 92 ? -1.794 -6.237 8.922 1.00 93.50 92 ILE A N 1
ATOM 727 C CA . ILE A 1 92 ? -2.163 -4.890 9.339 1.00 93.50 92 ILE A CA 1
ATOM 728 C C . ILE A 1 92 ? -3.266 -5.014 10.373 1.00 93.50 92 ILE A C 1
ATOM 730 O O . ILE A 1 92 ? -4.247 -5.725 10.151 1.00 93.50 92 ILE A O 1
ATOM 734 N N . ARG A 1 93 ? -3.115 -4.325 11.504 1.00 92.50 93 ARG A N 1
ATOM 735 C CA . ARG A 1 93 ? -4.184 -4.167 12.495 1.00 92.50 93 ARG A CA 1
ATOM 736 C C . ARG A 1 93 ? -4.407 -2.690 12.750 1.00 92.50 93 ARG A C 1
ATOM 738 O O . ARG A 1 93 ? -3.460 -1.968 13.053 1.00 92.50 93 ARG A O 1
ATOM 745 N N . SER A 1 94 ? -5.645 -2.245 12.647 1.00 91.44 94 SER A N 1
ATOM 746 C CA . SER A 1 94 ? -6.022 -0.875 12.985 1.00 91.44 94 SER A CA 1
ATOM 747 C C . SER A 1 94 ? -7.503 -0.838 13.365 1.00 91.44 94 SER A C 1
ATOM 749 O O . SER A 1 94 ? -8.118 -1.882 13.590 1.00 91.44 94 SER A O 1
ATOM 751 N N . PHE A 1 95 ? -8.066 0.354 13.508 1.00 88.19 95 PHE A N 1
ATOM 752 C CA . PHE A 1 95 ? -9.472 0.551 13.811 1.00 88.19 95 PHE A CA 1
ATOM 753 C C . PHE A 1 95 ? -10.061 1.687 12.979 1.00 88.19 95 PHE A C 1
ATOM 755 O O . PHE A 1 95 ? -9.352 2.536 12.430 1.00 88.19 95 PHE A O 1
ATOM 762 N N . ILE A 1 96 ? -11.385 1.691 12.909 1.00 86.88 96 ILE A N 1
ATOM 763 C CA . ILE A 1 96 ? -12.185 2.642 12.146 1.00 86.88 96 ILE A CA 1
ATOM 764 C C . ILE A 1 96 ? -13.146 3.313 13.107 1.00 86.88 96 ILE A C 1
ATOM 766 O O . ILE A 1 96 ? -13.718 2.658 13.978 1.00 86.88 96 ILE A O 1
ATOM 770 N N . GLN A 1 97 ? -13.295 4.623 12.958 1.00 83.81 97 GLN A N 1
ATOM 771 C CA . GLN A 1 97 ? -14.235 5.429 13.724 1.00 83.81 97 GLN A CA 1
ATOM 772 C C . GLN A 1 97 ? -15.324 5.957 12.796 1.00 83.81 97 GLN A C 1
ATOM 774 O O . GLN A 1 97 ? -15.039 6.409 11.683 1.00 83.81 97 GLN A O 1
ATOM 779 N N . ASN A 1 98 ? -16.571 5.899 13.257 1.00 75.00 98 ASN A N 1
ATOM 780 C CA . ASN A 1 98 ? -17.678 6.581 12.600 1.00 75.00 98 ASN A CA 1
ATOM 781 C C . ASN A 1 98 ? -17.625 8.068 12.975 1.00 75.00 98 ASN A C 1
ATOM 783 O O . ASN A 1 98 ? -17.513 8.401 14.150 1.00 75.00 98 ASN A O 1
ATOM 787 N N . VAL A 1 99 ? -17.664 8.952 11.978 1.00 68.00 99 VAL A N 1
ATOM 788 C CA . VAL A 1 99 ? -17.513 10.402 12.190 1.00 68.00 99 VAL A CA 1
ATOM 789 C C . VAL A 1 99 ? -18.816 11.053 12.679 1.00 68.00 99 VAL A C 1
ATOM 791 O O . VAL A 1 99 ? -18.767 12.109 13.301 1.00 68.00 99 VAL A O 1
ATOM 794 N N . TYR A 1 100 ? -19.978 10.441 12.417 1.00 59.88 100 TYR A N 1
ATOM 795 C CA . TYR A 1 100 ? -21.289 11.042 12.711 1.00 59.88 100 TYR A CA 1
ATOM 796 C C . TYR A 1 100 ? -21.864 10.667 14.070 1.00 59.88 100 TYR A C 1
ATOM 798 O O . TYR A 1 100 ? -22.582 11.461 14.675 1.00 59.88 100 TYR A O 1
ATOM 806 N N . ASP A 1 101 ? -21.575 9.463 14.549 1.00 55.91 101 ASP A N 1
ATOM 807 C CA . ASP A 1 101 ? -22.038 9.054 15.862 1.00 55.91 101 ASP A CA 1
ATOM 808 C C . ASP A 1 101 ? -20.989 9.550 16.855 1.00 55.91 101 ASP A C 1
ATOM 810 O O . ASP A 1 101 ? -19.888 9.012 16.921 1.00 55.91 101 ASP A O 1
ATOM 814 N N . ASN A 1 102 ? -21.317 10.573 17.647 1.00 51.34 102 ASN A N 1
ATOM 815 C CA . ASN A 1 102 ? -20.511 11.073 18.774 1.00 51.34 102 ASN A CA 1
ATOM 816 C C . ASN A 1 102 ? -20.369 10.016 19.906 1.00 51.34 102 ASN A C 1
ATOM 818 O O . ASN A 1 102 ? -20.206 10.334 21.082 1.00 51.34 102 ASN A O 1
ATOM 822 N N . ARG A 1 103 ? -20.500 8.734 19.545 1.00 52.75 103 ARG A N 1
ATOM 823 C CA . ARG A 1 103 ? -20.309 7.532 20.336 1.00 52.75 103 ARG A CA 1
ATOM 824 C C . ARG A 1 103 ? -18.951 6.935 19.959 1.00 52.75 103 ARG A C 1
ATOM 826 O O . ARG A 1 103 ? -18.654 6.791 18.775 1.00 52.75 103 ARG A O 1
ATOM 833 N N . PRO A 1 104 ? -18.136 6.514 20.936 1.00 59.41 104 PRO A N 1
ATOM 834 C CA . PRO A 1 104 ? -16.828 5.910 20.701 1.00 59.41 104 PRO A CA 1
ATOM 835 C C . PRO A 1 104 ? -16.953 4.465 20.182 1.00 59.41 104 PRO A C 1
ATOM 837 O O . PRO A 1 104 ? -16.505 3.520 20.823 1.00 59.41 104 PRO A O 1
ATOM 840 N N . GLY A 1 105 ? -17.571 4.270 19.018 1.00 68.88 105 GLY A N 1
ATOM 841 C CA . GLY A 1 105 ? -17.566 2.996 18.308 1.00 68.88 105 GLY A CA 1
ATOM 842 C C . GLY A 1 105 ? -16.272 2.863 17.514 1.00 68.88 105 GLY A C 1
ATOM 843 O O . GLY A 1 105 ? -16.146 3.452 16.440 1.00 68.88 105 GLY A O 1
ATOM 844 N N . LYS A 1 106 ? -15.294 2.125 18.047 1.00 82.38 106 LYS A N 1
ATOM 845 C CA . LYS A 1 106 ? -14.101 1.719 17.294 1.00 82.38 106 LYS A CA 1
ATOM 846 C C . LYS A 1 106 ? -14.338 0.324 16.738 1.00 82.38 106 LYS A C 1
ATOM 848 O O . LYS A 1 106 ? -14.387 -0.627 17.505 1.00 82.38 106 LYS A O 1
ATOM 853 N N . LEU A 1 107 ? -14.422 0.202 15.419 1.00 85.88 107 LEU A N 1
ATOM 854 C CA . LEU A 1 107 ? -14.426 -1.101 14.766 1.00 85.88 107 LEU A CA 1
ATOM 855 C C . LEU A 1 107 ? -12.981 -1.509 14.495 1.00 85.88 107 LEU A C 1
ATOM 857 O O . LEU A 1 107 ? -12.310 -0.903 13.656 1.00 85.88 107 LEU A O 1
ATOM 861 N N . TYR A 1 108 ? -12.487 -2.506 15.218 1.00 88.94 108 TYR A N 1
ATOM 862 C CA . TYR A 1 108 ? -11.140 -3.022 15.019 1.00 88.94 108 TYR A CA 1
ATOM 863 C C . TYR A 1 108 ? -11.118 -3.964 13.823 1.00 88.94 108 TYR A C 1
ATOM 865 O O . TYR A 1 108 ? -12.030 -4.764 13.621 1.00 88.94 108 TYR A O 1
ATOM 873 N N . PHE A 1 109 ? -10.046 -3.910 13.043 1.00 90.56 109 PHE A N 1
ATOM 874 C CA . PHE A 1 109 ? -9.845 -4.828 11.938 1.00 90.56 109 PHE A CA 1
ATOM 875 C C . PHE A 1 109 ? -8.426 -5.375 11.904 1.00 90.56 109 PHE A C 1
ATOM 877 O O . PHE A 1 109 ? -7.455 -4.735 12.323 1.00 90.56 109 PHE A O 1
ATOM 884 N N . LYS A 1 110 ? -8.314 -6.573 11.341 1.00 93.62 110 LYS A N 1
ATOM 885 C CA . LYS A 1 110 ? -7.059 -7.206 10.967 1.00 93.62 110 LYS A CA 1
ATOM 886 C C . LYS A 1 110 ? -7.161 -7.650 9.516 1.00 93.62 110 LYS A C 1
ATOM 888 O O . LYS A 1 110 ? -8.055 -8.418 9.178 1.00 93.62 110 LYS A O 1
ATOM 893 N N . VAL A 1 111 ? -6.206 -7.225 8.697 1.00 93.06 111 VAL A N 1
ATOM 894 C CA . VAL A 1 111 ? -6.074 -7.670 7.308 1.00 93.06 111 VAL A CA 1
ATOM 895 C C . VAL A 1 111 ? -4.734 -8.356 7.114 1.00 93.06 111 VAL A C 1
ATOM 897 O O . VAL A 1 111 ? -3.705 -7.892 7.608 1.00 93.06 111 VAL A O 1
ATOM 900 N N . VAL A 1 112 ? -4.757 -9.472 6.396 1.00 93.38 112 VAL A N 1
ATOM 901 C CA . VAL A 1 112 ? -3.572 -10.169 5.910 1.00 93.38 112 VAL A CA 1
ATOM 902 C C . VAL A 1 112 ? -3.545 -10.036 4.392 1.00 93.38 112 VAL A C 1
ATOM 904 O O . VAL A 1 112 ? -4.436 -10.530 3.706 1.00 93.38 112 VAL A O 1
ATOM 907 N N . LEU A 1 113 ? -2.530 -9.354 3.876 1.00 93.25 113 LEU A N 1
ATOM 908 C CA . LEU A 1 113 ? -2.307 -9.129 2.454 1.00 93.25 113 LEU A CA 1
ATOM 909 C C . LEU A 1 113 ? -1.074 -9.899 1.987 1.00 93.25 113 LEU A C 1
ATOM 911 O O . LEU A 1 113 ? -0.078 -9.972 2.702 1.00 93.25 113 LEU A O 1
ATOM 915 N N . LYS A 1 114 ? -1.106 -10.406 0.762 1.00 92.56 114 LYS A N 1
ATOM 916 C CA . LYS A 1 114 ? 0.053 -10.938 0.052 1.00 92.56 114 LYS A CA 1
ATOM 917 C C . LYS A 1 114 ? 0.358 -10.041 -1.136 1.00 92.56 114 LYS A C 1
ATOM 919 O O . LYS A 1 114 ? -0.519 -9.755 -1.948 1.00 92.56 114 LYS A O 1
ATOM 924 N N . TYR A 1 115 ? 1.599 -9.590 -1.233 1.00 91.75 115 TYR A N 1
ATOM 925 C CA . TYR A 1 115 ? 2.059 -8.798 -2.364 1.00 91.75 115 TYR A CA 1
ATOM 926 C C . TYR A 1 115 ? 2.561 -9.716 -3.484 1.00 91.75 115 TYR A C 1
ATOM 928 O O . TYR A 1 115 ? 3.394 -10.593 -3.248 1.00 91.75 115 TYR A O 1
ATOM 936 N N . LYS A 1 116 ? 2.038 -9.514 -4.697 1.00 91.19 116 LYS A N 1
ATOM 937 C CA . LYS A 1 116 ? 2.297 -10.351 -5.881 1.00 91.19 116 LYS A CA 1
ATOM 938 C C . LYS A 1 116 ? 3.394 -9.793 -6.801 1.00 91.19 116 LYS A C 1
ATOM 940 O O . LYS A 1 116 ? 3.727 -10.440 -7.788 1.00 91.19 116 LYS A O 1
ATOM 945 N N . GLY A 1 117 ? 3.970 -8.632 -6.479 1.00 84.94 117 GLY A N 1
ATOM 946 C CA . GLY A 1 117 ? 4.908 -7.913 -7.352 1.00 84.94 117 GLY A CA 1
ATOM 947 C C . GLY A 1 117 ? 4.227 -6.810 -8.171 1.00 84.94 117 GLY A C 1
ATOM 948 O O . GLY A 1 117 ? 3.006 -6.768 -8.265 1.00 84.94 117 GLY A O 1
ATOM 949 N N . GLY A 1 118 ? 5.011 -5.893 -8.747 1.00 85.44 118 GLY A N 1
ATOM 950 C CA . GLY A 1 118 ? 4.502 -4.739 -9.506 1.00 85.44 118 GLY A CA 1
ATOM 951 C C . GLY A 1 118 ? 4.450 -3.450 -8.681 1.00 85.44 118 GLY A C 1
ATOM 952 O O . GLY A 1 118 ? 5.211 -3.273 -7.740 1.00 85.44 118 GLY A O 1
ATOM 953 N N . GLN A 1 119 ? 3.570 -2.508 -9.001 1.00 85.81 119 GLN A N 1
ATOM 954 C CA . GLN A 1 119 ? 3.480 -1.256 -8.242 1.00 85.81 119 GLN A CA 1
ATOM 955 C C . GLN A 1 119 ? 2.718 -1.463 -6.908 1.00 85.81 119 GLN A C 1
ATOM 957 O O . GLN A 1 119 ? 1.547 -1.851 -6.958 1.00 85.81 119 GLN A O 1
ATOM 962 N N . PRO A 1 120 ? 3.309 -1.174 -5.725 1.00 85.81 120 PRO A N 1
ATOM 963 C CA . PRO A 1 120 ? 2.686 -1.361 -4.411 1.00 85.81 120 PRO A CA 1
ATOM 964 C C . PRO A 1 120 ? 1.398 -0.570 -4.209 1.00 85.81 120 PRO A C 1
ATOM 966 O O . PRO A 1 120 ? 0.550 -0.979 -3.433 1.00 85.81 120 PRO A O 1
ATOM 969 N N . THR A 1 121 ? 1.211 0.549 -4.903 1.00 85.69 121 THR A N 1
ATOM 970 C CA . THR A 1 121 ? 0.019 1.396 -4.752 1.00 85.69 121 THR A CA 1
ATOM 971 C C . THR A 1 121 ? -1.211 0.867 -5.503 1.00 85.69 121 THR A C 1
ATOM 973 O O . THR A 1 121 ? -2.340 1.302 -5.226 1.00 85.69 121 THR A O 1
ATOM 976 N N . GLN A 1 122 ? -1.016 -0.067 -6.441 1.00 86.69 122 GLN A N 1
ATOM 977 C CA . GLN A 1 122 ? -2.075 -0.666 -7.254 1.00 86.69 122 GLN A CA 1
ATOM 978 C C . GLN A 1 122 ? -2.703 -1.853 -6.532 1.00 86.69 122 GLN A C 1
ATOM 980 O O . GLN A 1 122 ? -2.007 -2.795 -6.172 1.00 86.69 122 GLN A O 1
ATOM 985 N N . LYS A 1 123 ? -4.030 -1.832 -6.372 1.00 87.62 123 LYS A N 1
ATOM 986 C CA . LYS A 1 123 ? -4.798 -2.863 -5.654 1.00 87.62 123 LYS A CA 1
ATOM 987 C C . LYS A 1 123 ? -4.618 -4.265 -6.257 1.00 87.62 123 LYS A C 1
ATOM 989 O O . LYS A 1 123 ? -4.502 -5.228 -5.509 1.00 87.62 123 LYS A O 1
ATOM 994 N N . ASP A 1 124 ? -4.520 -4.364 -7.582 1.00 89.94 124 ASP A N 1
ATOM 995 C CA . ASP A 1 124 ? -4.461 -5.641 -8.314 1.00 89.94 124 ASP A CA 1
ATOM 996 C C . ASP A 1 124 ? -3.159 -6.422 -8.087 1.00 89.94 124 ASP A C 1
ATOM 998 O O . ASP A 1 124 ? -3.127 -7.648 -8.229 1.00 89.94 124 ASP A O 1
ATOM 1002 N N . ASN A 1 125 ? -2.105 -5.730 -7.646 1.00 90.94 125 ASN A N 1
ATOM 1003 C CA . ASN A 1 125 ? -0.812 -6.314 -7.278 1.00 90.94 125 ASN A CA 1
ATOM 1004 C C . ASN A 1 125 ? -0.810 -6.920 -5.867 1.00 90.94 125 ASN A C 1
ATOM 1006 O O . ASN A 1 125 ? 0.217 -7.399 -5.381 1.00 90.94 125 ASN A O 1
ATOM 1010 N N . TRP A 1 126 ? -1.970 -6.933 -5.213 1.00 93.25 126 TRP A N 1
ATOM 1011 C CA . TRP A 1 126 ? -2.174 -7.516 -3.899 1.00 93.25 126 TRP A CA 1
ATOM 1012 C C . TRP A 1 126 ? -3.267 -8.569 -3.939 1.00 93.25 126 TRP A C 1
ATOM 1014 O O . TRP A 1 126 ? -4.155 -8.577 -4.791 1.00 93.25 126 TRP A O 1
ATOM 1024 N N . GLU A 1 127 ? -3.173 -9.488 -2.998 1.00 93.88 127 GLU A N 1
ATOM 1025 C CA . GLU A 1 127 ? -4.164 -10.509 -2.728 1.00 93.88 127 GLU A CA 1
ATOM 1026 C C . GLU A 1 127 ? -4.517 -10.439 -1.247 1.00 93.88 127 GLU A C 1
ATOM 1028 O O . GLU A 1 127 ? -3.638 -10.345 -0.388 1.00 93.88 127 GLU A O 1
ATOM 1033 N N . VAL A 1 128 ? -5.808 -10.449 -0.942 1.00 93.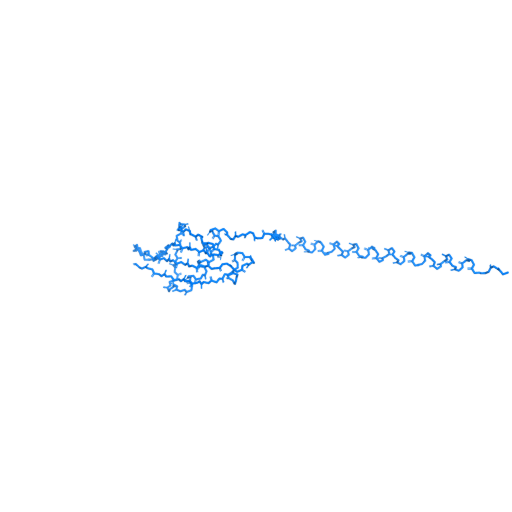19 128 VAL A N 1
ATOM 1034 C CA . VAL A 1 128 ? -6.289 -10.490 0.437 1.00 93.19 128 VAL A CA 1
ATOM 1035 C C . VAL A 1 128 ? -6.370 -11.951 0.851 1.00 93.19 128 VAL A C 1
ATOM 1037 O O . VAL A 1 128 ? -7.132 -12.711 0.266 1.00 93.19 128 VAL A O 1
ATOM 1040 N N . LEU A 1 129 ? -5.586 -12.338 1.855 1.00 92.06 129 LEU A N 1
ATOM 1041 C CA . LEU A 1 129 ? -5.599 -13.697 2.395 1.00 92.06 129 LEU A CA 1
ATOM 1042 C C . LEU A 1 129 ? -6.629 -13.863 3.518 1.00 92.06 129 LEU A C 1
ATOM 1044 O O . LEU A 1 129 ? -7.201 -14.936 3.669 1.00 92.06 129 LEU A O 1
ATOM 1048 N N . ASP A 1 130 ? -6.825 -12.828 4.339 1.00 92.38 130 ASP A N 1
ATOM 1049 C CA . ASP A 1 130 ? -7.747 -12.858 5.480 1.00 92.38 130 ASP A CA 1
ATOM 1050 C C . ASP A 1 130 ? -8.170 -11.432 5.861 1.00 92.38 130 ASP A C 1
ATOM 1052 O O . ASP A 1 130 ? -7.338 -10.517 5.879 1.00 92.38 130 ASP A O 1
ATOM 1056 N N . VAL A 1 131 ? -9.444 -11.252 6.213 1.00 91.44 131 VAL A N 1
ATOM 1057 C CA . VAL A 1 131 ? -10.003 -10.012 6.775 1.00 91.44 131 VAL A CA 1
ATOM 1058 C C . VAL A 1 131 ? -10.869 -10.388 7.962 1.00 91.44 131 VAL A C 1
ATOM 1060 O O . VAL A 1 131 ? -11.783 -11.201 7.847 1.00 91.44 131 VAL A O 1
ATOM 1063 N N . ARG A 1 132 ? -10.595 -9.779 9.115 1.00 91.06 132 ARG A N 1
ATOM 1064 C CA . ARG A 1 132 ? -11.388 -9.972 10.331 1.00 91.06 132 ARG A CA 1
ATOM 1065 C C . ARG A 1 132 ? -11.758 -8.636 10.935 1.00 91.06 132 ARG A C 1
ATOM 1067 O O . ARG A 1 132 ? -10.893 -7.771 11.077 1.00 91.06 132 ARG A O 1
ATOM 1074 N N . PHE A 1 133 ? -13.014 -8.524 11.339 1.00 86.94 133 PHE A N 1
ATOM 1075 C CA . PHE A 1 133 ? -13.552 -7.385 12.066 1.00 86.94 133 PHE A CA 1
ATOM 1076 C C . PHE A 1 133 ? -13.919 -7.825 13.480 1.00 86.94 133 PHE A C 1
ATOM 1078 O O . PHE A 1 133 ? -14.607 -8.830 13.652 1.00 86.94 133 PHE A O 1
ATOM 1085 N N . ASN A 1 134 ? -13.463 -7.068 14.474 1.00 80.06 134 ASN A N 1
ATOM 1086 C CA . ASN A 1 134 ? -13.820 -7.249 15.874 1.00 80.06 134 ASN A CA 1
ATOM 1087 C C . ASN A 1 134 ? -14.506 -5.969 16.363 1.00 80.06 134 ASN A C 1
ATOM 1089 O O . ASN A 1 134 ? -14.007 -4.868 16.112 1.00 80.06 134 ASN A O 1
ATOM 1093 N N . ASN A 1 135 ? -15.633 -6.138 17.051 1.00 59.84 135 ASN A N 1
ATOM 1094 C CA . ASN A 1 135 ? -16.388 -5.061 17.687 1.00 59.84 135 ASN A CA 1
ATOM 1095 C C . ASN A 1 135 ? -16.038 -4.968 19.173 1.00 59.84 135 ASN A C 1
ATOM 1097 O O . ASN A 1 135 ? -15.854 -6.049 19.779 1.00 59.84 135 ASN A O 1
#

Nearest PDB structures (foldseek):
  6w3f-assembly2_B  TM=6.685E-01  e=6.398E-02  synthetic construct
  6ucw-assembly1_B  TM=5.865E-01  e=1.075E+00  Pseudomonas putida
  5elj-assembly3_A  TM=4.712E-01  e=1.206E+00  synthetic construct
  3grd-assembly1_B  TM=5.018E-01  e=3.601E+00  Bacillus cereus ATCC 10987
  5elu-assembly1_A  TM=4.196E-01  e=5.086E+00  synthetic construct